Protein AF-A0AAP2AHU9-F1 (afdb_monomer_lite)

Radius of gyration: 14.46 Å; chains: 1; bounding box: 36×30×42 Å

Structure (mmCIF, N/CA/C/O backbone):
data_AF-A0AAP2AHU9-F1
#
_entry.id   AF-A0AAP2AHU9-F1
#
loop_
_atom_site.group_PDB
_atom_site.id
_atom_site.type_symbol
_atom_site.label_atom_id
_atom_site.label_alt_id
_atom_site.label_comp_id
_atom_site.label_asym_id
_atom_site.label_entity_id
_atom_site.label_seq_id
_atom_site.pdbx_PDB_ins_code
_atom_site.Cartn_x
_atom_site.Cartn_y
_atom_site.Cartn_z
_atom_site.occupancy
_atom_site.B_iso_or_equiv
_atom_site.auth_seq_id
_atom_site.auth_comp_id
_atom_site.auth_asym_id
_atom_site.auth_atom_id
_atom_site.pdbx_PDB_model_num
ATOM 1 N N . MET A 1 1 ? 4.370 -19.823 -17.994 1.00 38.69 1 MET A N 1
ATOM 2 C CA . MET A 1 1 ? 4.268 -19.663 -16.528 1.00 38.69 1 MET A CA 1
ATOM 3 C C . MET A 1 1 ? 4.717 -18.249 -16.198 1.00 38.69 1 MET A C 1
ATOM 5 O O . MET A 1 1 ? 5.852 -17.915 -16.510 1.00 38.69 1 MET A O 1
ATOM 9 N N . LYS A 1 2 ? 3.827 -17.377 -15.708 1.00 48.34 2 LYS A N 1
ATOM 10 C CA . LYS A 1 2 ? 4.239 -16.032 -15.281 1.00 48.34 2 LYS A CA 1
ATOM 11 C C . LYS A 1 2 ? 4.979 -16.201 -13.960 1.00 48.34 2 LYS A C 1
ATOM 13 O O . LYS A 1 2 ? 4.353 -16.564 -12.972 1.00 48.34 2 LYS A O 1
ATOM 18 N N . VAL A 1 3 ? 6.292 -15.985 -13.964 1.00 52.31 3 VAL A N 1
ATOM 19 C CA . VAL A 1 3 ? 7.050 -15.752 -12.732 1.00 52.31 3 VAL A CA 1
ATOM 20 C C . VAL A 1 3 ? 6.490 -14.454 -12.165 1.00 52.31 3 VAL A C 1
ATOM 22 O O . VAL A 1 3 ? 6.841 -13.370 -12.628 1.00 52.31 3 VAL A O 1
ATOM 25 N N . GLN A 1 4 ? 5.516 -14.555 -11.265 1.00 59.81 4 GLN A N 1
ATOM 26 C CA . GLN A 1 4 ? 5.118 -13.400 -10.483 1.00 59.81 4 GLN A CA 1
ATOM 27 C C . GLN A 1 4 ? 6.326 -13.039 -9.623 1.00 59.81 4 GLN A C 1
ATOM 29 O O . GLN A 1 4 ? 6.889 -13.892 -8.938 1.00 59.81 4 GLN A O 1
ATOM 34 N N . SER A 1 5 ? 6.796 -11.798 -9.734 1.00 78.38 5 SER A N 1
ATOM 35 C CA . SER A 1 5 ? 7.837 -11.324 -8.831 1.00 78.38 5 SER A CA 1
ATOM 36 C C . SER A 1 5 ? 7.275 -11.319 -7.411 1.00 78.38 5 SER A C 1
ATOM 38 O O . SER A 1 5 ? 6.082 -11.086 -7.224 1.00 78.38 5 SER A O 1
ATOM 40 N N . GLU A 1 6 ? 8.117 -11.555 -6.404 1.00 84.75 6 GLU A N 1
ATOM 41 C CA . GLU A 1 6 ? 7.691 -11.533 -4.994 1.00 84.75 6 GLU A CA 1
ATOM 42 C C . GLU A 1 6 ? 6.960 -10.233 -4.626 1.00 84.75 6 GLU A C 1
ATOM 44 O O . GLU A 1 6 ? 6.004 -10.241 -3.855 1.00 84.75 6 GLU A O 1
ATOM 49 N N . PHE A 1 7 ? 7.335 -9.133 -5.282 1.00 87.94 7 PHE A N 1
ATOM 50 C CA . PHE A 1 7 ? 6.612 -7.867 -5.252 1.00 87.94 7 PHE A CA 1
ATOM 51 C C . PHE A 1 7 ? 5.126 -7.991 -5.636 1.00 87.94 7 PHE A C 1
ATOM 53 O O . PHE A 1 7 ? 4.281 -7.458 -4.925 1.00 87.94 7 PHE A O 1
ATOM 60 N N . ILE A 1 8 ? 4.793 -8.674 -6.741 1.00 89.19 8 ILE A N 1
ATOM 61 C CA . ILE A 1 8 ? 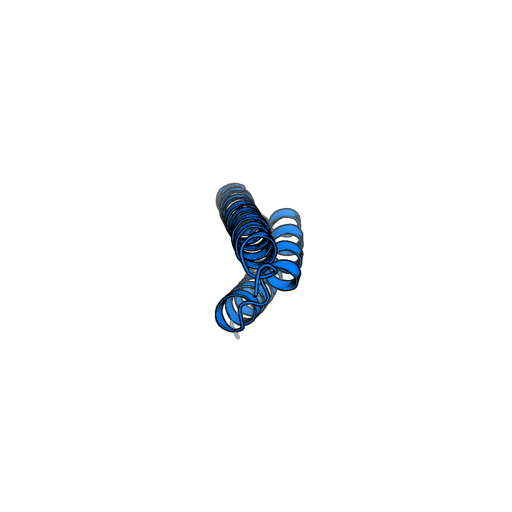3.402 -8.837 -7.199 1.00 89.19 8 ILE A CA 1
ATOM 62 C C . ILE A 1 8 ? 2.611 -9.648 -6.171 1.00 89.19 8 ILE A C 1
ATOM 64 O O . ILE A 1 8 ? 1.528 -9.227 -5.779 1.00 89.19 8 ILE A O 1
ATOM 68 N N . HIS A 1 9 ? 3.180 -10.744 -5.667 1.00 91.62 9 HIS A N 1
ATOM 69 C CA . HIS A 1 9 ? 2.529 -11.560 -4.642 1.00 91.62 9 HIS A CA 1
ATOM 70 C C . HIS A 1 9 ? 2.246 -10.775 -3.355 1.00 91.62 9 HIS A C 1
ATOM 72 O O . HIS A 1 9 ? 1.159 -10.880 -2.785 1.00 91.62 9 HIS A O 1
ATOM 78 N N . LEU A 1 10 ? 3.201 -9.965 -2.894 1.00 92.44 10 LEU A N 1
ATOM 79 C CA . LEU A 1 10 ? 3.002 -9.110 -1.723 1.00 92.44 10 LEU A CA 1
ATOM 80 C C . LEU A 1 10 ? 1.983 -8.003 -1.985 1.00 92.44 10 LEU A C 1
ATOM 82 O O . LEU A 1 10 ? 1.151 -7.745 -1.121 1.00 92.44 10 LEU A O 1
ATOM 86 N N . ALA A 1 11 ? 1.997 -7.398 -3.173 1.00 92.38 11 ALA A N 1
ATOM 87 C CA . ALA A 1 11 ? 1.020 -6.388 -3.563 1.00 92.38 11 ALA A CA 1
ATOM 88 C C . ALA A 1 11 ? -0.411 -6.955 -3.611 1.00 92.38 11 ALA A C 1
ATOM 90 O O . ALA A 1 11 ? -1.342 -6.302 -3.147 1.00 92.38 11 ALA A O 1
ATOM 91 N N . GLU A 1 12 ? -0.597 -8.182 -4.109 1.00 93.69 12 GLU A N 1
ATOM 92 C CA . GLU A 1 12 ? -1.899 -8.863 -4.101 1.0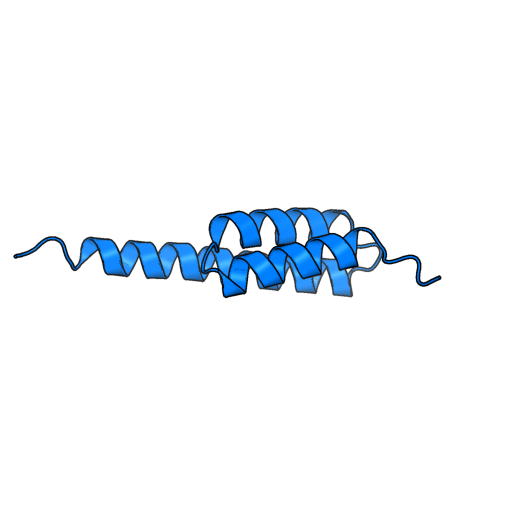0 93.69 12 GLU A CA 1
ATOM 93 C C . GLU A 1 12 ? -2.380 -9.152 -2.673 1.00 93.69 12 GLU A C 1
ATOM 95 O O . GLU A 1 12 ? -3.537 -8.886 -2.341 1.00 93.69 12 GLU A O 1
ATOM 100 N N . ARG A 1 13 ? -1.490 -9.637 -1.795 1.00 94.38 13 ARG A N 1
ATOM 101 C CA . ARG A 1 13 ? -1.818 -9.855 -0.375 1.00 94.38 13 ARG A CA 1
ATOM 102 C C . ARG A 1 13 ? -2.150 -8.550 0.343 1.00 94.38 13 ARG A C 1
ATOM 104 O O . ARG A 1 13 ? -3.109 -8.511 1.110 1.00 94.38 13 ARG A O 1
ATOM 111 N N . ALA A 1 14 ? -1.396 -7.487 0.070 1.00 94.50 14 ALA A N 1
ATOM 112 C CA . ALA A 1 14 ? -1.651 -6.161 0.612 1.00 94.50 14 ALA A CA 1
ATOM 113 C C . ALA A 1 14 ? -3.027 -5.645 0.175 1.00 94.50 14 ALA A C 1
ATOM 115 O O . ALA A 1 14 ? -3.817 -5.235 1.020 1.00 94.50 14 ALA A O 1
ATOM 116 N N . ALA A 1 15 ? -3.352 -5.755 -1.115 1.00 93.69 15 ALA A N 1
ATOM 117 C CA . ALA A 1 15 ? -4.654 -5.366 -1.649 1.00 93.69 15 ALA A CA 1
ATOM 118 C C . ALA A 1 15 ? -5.809 -6.176 -1.033 1.00 93.69 15 ALA A C 1
ATOM 120 O O . ALA A 1 15 ? -6.859 -5.614 -0.722 1.00 93.69 15 ALA A O 1
ATOM 121 N N . GLY A 1 16 ? -5.614 -7.479 -0.800 1.00 95.19 16 GLY A N 1
ATOM 122 C CA . GLY A 1 16 ? -6.583 -8.313 -0.084 1.00 95.19 16 GLY A CA 1
ATOM 123 C C . GLY A 1 16 ? -6.807 -7.849 1.359 1.00 95.19 16 GLY A C 1
ATOM 124 O O . GLY A 1 16 ? -7.948 -7.744 1.807 1.00 95.19 16 GLY A O 1
ATOM 125 N N . ALA A 1 17 ? -5.734 -7.495 2.069 1.00 94.31 17 ALA A N 1
ATOM 126 C CA . ALA A 1 17 ? -5.827 -6.946 3.419 1.00 94.31 17 ALA A CA 1
ATOM 127 C C . ALA A 1 17 ? -6.510 -5.563 3.446 1.00 94.31 17 ALA A C 1
ATOM 129 O O . ALA A 1 17 ? -7.287 -5.291 4.359 1.00 94.31 17 ALA A O 1
ATOM 130 N N . GLU A 1 18 ? -6.288 -4.711 2.438 1.00 91.44 18 GLU A N 1
ATOM 131 C CA . GLU A 1 18 ? -6.996 -3.428 2.295 1.00 91.44 18 GLU A CA 1
ATOM 132 C C . GLU A 1 18 ? -8.500 -3.621 2.092 1.00 91.44 18 GLU A C 1
ATOM 134 O O . GLU A 1 18 ? -9.292 -2.912 2.709 1.00 91.44 18 GLU A O 1
ATOM 139 N N . GLN A 1 19 ? -8.901 -4.591 1.263 1.00 92.50 19 GLN A N 1
ATOM 140 C CA . GLN A 1 19 ? -10.315 -4.923 1.046 1.00 92.50 19 GLN A CA 1
ATOM 141 C C . GLN A 1 19 ? -10.984 -5.477 2.306 1.00 92.50 19 GLN A C 1
ATOM 143 O O . GLN A 1 19 ? -12.161 -5.219 2.535 1.00 92.50 19 GLN A O 1
ATOM 148 N N . ALA A 1 20 ? -10.233 -6.197 3.140 1.00 92.69 20 ALA A N 1
ATOM 149 C CA . ALA A 1 20 ? -10.690 -6.674 4.442 1.00 92.69 20 ALA A CA 1
ATOM 150 C C . ALA A 1 20 ? -10.644 -5.591 5.543 1.00 92.69 20 ALA A C 1
ATOM 152 O O . ALA A 1 20 ? -10.808 -5.914 6.719 1.00 92.69 20 ALA A O 1
ATOM 153 N N . GLU A 1 21 ? -10.357 -4.330 5.189 1.00 89.75 21 GLU A N 1
ATOM 154 C CA . GLU A 1 21 ? -10.154 -3.203 6.114 1.00 89.75 21 GLU A CA 1
ATOM 155 C C . GLU A 1 21 ? -9.052 -3.452 7.165 1.00 89.75 21 GLU A C 1
ATOM 157 O O . GLU A 1 21 ? -8.922 -2.734 8.163 1.00 89.75 21 GLU A O 1
ATOM 162 N N . ASN A 1 22 ? -8.193 -4.447 6.930 1.00 93.56 22 ASN A N 1
ATOM 163 C CA . ASN A 1 22 ? -7.048 -4.768 7.766 1.00 93.56 22 ASN A CA 1
ATOM 164 C C . ASN A 1 22 ? -5.838 -3.933 7.333 1.00 93.56 22 ASN A C 1
ATOM 166 O O . ASN A 1 22 ? -4.805 -4.437 6.889 1.00 93.56 22 ASN A O 1
ATOM 170 N N . PHE A 1 23 ? -5.965 -2.614 7.485 1.00 91.50 23 PHE A N 1
ATOM 171 C CA . PHE A 1 23 ? -4.954 -1.654 7.039 1.00 91.50 23 PHE A CA 1
ATOM 172 C C . PHE A 1 23 ? -3.591 -1.840 7.718 1.00 91.50 23 PHE A C 1
ATOM 174 O O . PHE A 1 23 ? -2.566 -1.474 7.151 1.00 91.50 23 PHE A O 1
ATOM 181 N N . ARG A 1 24 ? -3.551 -2.429 8.920 1.00 92.00 24 ARG A N 1
ATOM 182 C CA . ARG A 1 24 ? -2.293 -2.731 9.617 1.00 92.00 24 ARG A CA 1
ATOM 183 C C . ARG A 1 24 ? -1.498 -3.809 8.890 1.00 92.00 24 ARG A C 1
ATOM 185 O O . ARG A 1 24 ? -0.296 -3.658 8.697 1.00 92.00 24 ARG A O 1
ATOM 192 N N . GLU A 1 25 ? -2.175 -4.877 8.496 1.00 93.94 25 GLU A N 1
ATOM 193 C CA . GLU A 1 25 ? -1.565 -5.972 7.751 1.00 93.94 25 GLU A CA 1
ATOM 194 C C . GLU A 1 25 ? -1.247 -5.550 6.308 1.00 93.94 25 GLU A C 1
ATOM 196 O O . GLU A 1 25 ? -0.166 -5.841 5.802 1.00 93.94 25 GLU A O 1
ATOM 201 N N . ALA A 1 26 ? -2.116 -4.743 5.691 1.00 95.00 26 ALA A N 1
ATOM 202 C CA . ALA A 1 26 ? -1.841 -4.133 4.395 1.00 95.00 26 ALA A CA 1
ATOM 203 C C . ALA A 1 26 ? -0.579 -3.257 4.407 1.00 95.00 26 ALA A C 1
ATOM 205 O O . ALA A 1 26 ? 0.269 -3.393 3.528 1.00 95.00 26 ALA A O 1
ATOM 206 N N . ALA A 1 27 ? -0.414 -2.389 5.413 1.00 94.50 27 ALA A N 1
ATOM 207 C CA . ALA A 1 27 ? 0.770 -1.539 5.543 1.00 94.50 27 ALA A CA 1
ATOM 208 C C . ALA A 1 27 ? 2.061 -2.365 5.663 1.00 94.50 27 ALA A C 1
ATOM 210 O O . ALA A 1 27 ? 3.078 -2.000 5.073 1.00 94.50 27 ALA A O 1
ATOM 211 N N . PHE A 1 28 ? 2.006 -3.488 6.385 1.00 95.19 28 PHE A N 1
ATOM 212 C CA . PHE A 1 28 ? 3.128 -4.416 6.505 1.00 95.19 28 PHE A CA 1
ATOM 213 C C . PHE A 1 28 ? 3.493 -5.041 5.151 1.00 95.19 28 PHE A C 1
ATOM 215 O O . PHE A 1 28 ? 4.649 -4.973 4.736 1.00 95.19 28 PHE A O 1
ATOM 222 N N . PHE A 1 29 ? 2.515 -5.570 4.410 1.00 95.38 29 PHE A N 1
ATOM 223 C CA . PHE A 1 29 ? 2.782 -6.153 3.091 1.00 95.38 29 PHE A CA 1
ATOM 224 C C . PHE A 1 29 ? 3.259 -5.118 2.067 1.00 95.38 29 PHE A C 1
ATOM 226 O O . PHE A 1 29 ? 4.152 -5.416 1.276 1.00 95.38 29 PHE A O 1
ATOM 233 N N . TRP A 1 30 ? 2.731 -3.891 2.104 1.00 94.88 30 TRP A N 1
ATOM 234 C CA . TRP A 1 30 ? 3.221 -2.800 1.261 1.00 94.88 30 TRP A CA 1
ATOM 235 C C . TRP A 1 30 ? 4.660 -2.404 1.593 1.00 94.88 30 TRP A C 1
ATOM 237 O O . TRP A 1 30 ? 5.444 -2.122 0.688 1.00 94.88 30 TRP A O 1
ATOM 247 N N . GLN A 1 31 ? 5.041 -2.427 2.872 1.00 95.00 31 GLN A N 1
ATOM 248 C CA . GLN A 1 31 ? 6.425 -2.201 3.275 1.00 95.00 31 GLN A CA 1
ATOM 249 C C . GLN A 1 31 ? 7.355 -3.287 2.719 1.00 95.00 31 GLN A C 1
ATOM 251 O O . GLN A 1 31 ? 8.372 -2.958 2.111 1.00 95.00 31 GLN A O 1
ATOM 256 N N . GLU A 1 32 ? 6.996 -4.562 2.863 1.00 93.88 32 GLU A N 1
ATOM 257 C CA . GLU A 1 32 ? 7.780 -5.679 2.317 1.00 93.88 32 GLU A CA 1
ATOM 258 C C . GLU A 1 32 ? 7.886 -5.603 0.787 1.00 93.88 32 GLU A C 1
ATOM 260 O O . GLU A 1 32 ? 8.978 -5.720 0.226 1.00 93.88 32 GLU A O 1
ATOM 265 N N . ALA A 1 33 ? 6.777 -5.296 0.107 1.00 93.06 33 ALA A N 1
ATOM 266 C CA . ALA A 1 33 ? 6.759 -5.092 -1.338 1.00 93.06 33 ALA A CA 1
ATOM 267 C C . ALA A 1 33 ? 7.709 -3.958 -1.754 1.00 93.06 33 ALA A C 1
ATOM 269 O O . ALA A 1 33 ? 8.445 -4.098 -2.730 1.00 93.06 33 ALA A O 1
ATOM 270 N N . SER A 1 34 ? 7.751 -2.856 -0.997 1.00 92.81 34 SER A N 1
ATOM 271 C CA . SER A 1 34 ? 8.635 -1.723 -1.299 1.00 92.81 34 SER A CA 1
ATOM 272 C C . SER A 1 34 ? 10.121 -2.089 -1.240 1.00 92.81 34 SER A C 1
ATOM 274 O O . SER A 1 34 ? 10.902 -1.575 -2.043 1.00 92.81 34 SER A O 1
ATOM 276 N N . MET A 1 35 ? 10.498 -3.006 -0.341 1.00 90.56 35 MET A N 1
ATOM 277 C CA . MET A 1 35 ? 11.879 -3.463 -0.162 1.00 90.56 35 MET A CA 1
ATOM 278 C C . MET A 1 35 ? 12.290 -4.481 -1.233 1.00 90.56 35 MET A C 1
ATOM 280 O O . MET A 1 35 ? 13.438 -4.490 -1.668 1.00 90.56 35 MET A O 1
ATOM 284 N N . LEU A 1 36 ? 11.350 -5.314 -1.689 1.00 88.00 36 LEU A N 1
ATOM 285 C CA . LEU A 1 36 ? 11.578 -6.335 -2.722 1.00 88.00 36 LEU A CA 1
ATOM 286 C C . LEU A 1 36 ? 11.396 -5.809 -4.155 1.00 88.00 36 LEU A C 1
ATOM 288 O O . LEU A 1 36 ? 11.663 -6.512 -5.137 1.00 88.00 36 LEU A O 1
ATOM 292 N N . ALA A 1 37 ? 10.934 -4.570 -4.302 1.00 88.25 37 ALA A N 1
ATOM 293 C CA . ALA A 1 37 ? 10.766 -3.924 -5.589 1.00 88.25 37 ALA A CA 1
ATOM 294 C C . ALA A 1 37 ? 12.123 -3.726 -6.287 1.00 88.25 37 ALA A C 1
ATOM 296 O O . ALA A 1 37 ? 12.968 -2.950 -5.856 1.00 88.25 37 ALA A O 1
ATOM 297 N N . ARG A 1 38 ? 12.305 -4.383 -7.440 1.00 85.38 38 ARG A N 1
ATOM 298 C CA . ARG A 1 38 ? 13.513 -4.224 -8.276 1.00 85.38 38 ARG A CA 1
ATOM 299 C C . ARG A 1 38 ? 13.600 -2.863 -8.975 1.00 85.38 38 ARG A C 1
ATOM 301 O O . ARG A 1 38 ? 14.680 -2.476 -9.404 1.00 85.38 38 ARG A O 1
ATOM 308 N N . PHE A 1 39 ? 12.472 -2.172 -9.128 1.00 88.06 39 PHE A N 1
ATOM 309 C CA . PHE A 1 39 ? 12.373 -0.877 -9.802 1.00 88.06 39 PHE A CA 1
ATOM 310 C C . PHE A 1 39 ? 11.936 0.196 -8.808 1.00 88.06 39 PHE A C 1
ATOM 312 O O . PHE A 1 39 ? 11.020 -0.047 -8.019 1.00 88.06 39 PHE A O 1
ATOM 319 N N . SER A 1 40 ? 12.532 1.389 -8.896 1.00 89.31 40 SER A N 1
ATOM 320 C CA . SER A 1 40 ? 12.207 2.518 -8.012 1.00 89.31 40 SER A CA 1
ATOM 321 C C . SER A 1 40 ? 10.720 2.866 -8.056 1.00 89.31 40 SER A C 1
ATOM 323 O O . SER A 1 40 ? 10.099 2.946 -7.007 1.00 89.31 40 SER A O 1
ATOM 325 N N . VAL A 1 41 ? 10.118 2.899 -9.250 1.00 91.31 41 VAL A N 1
ATOM 326 C CA . VAL A 1 41 ? 8.673 3.123 -9.451 1.00 91.31 41 VAL A CA 1
ATOM 327 C C . VAL A 1 41 ? 7.810 2.191 -8.599 1.00 91.31 41 VAL A C 1
ATOM 329 O O . VAL A 1 41 ? 6.829 2.623 -7.999 1.00 91.31 41 VAL A O 1
ATOM 332 N N . ASN A 1 42 ? 8.180 0.914 -8.516 1.00 88.88 42 ASN A N 1
ATOM 333 C CA . ASN A 1 42 ? 7.423 -0.071 -7.747 1.00 88.88 42 ASN A CA 1
ATOM 334 C C . ASN A 1 42 ? 7.621 0.130 -6.239 1.00 88.88 42 ASN A C 1
ATOM 336 O O . ASN A 1 42 ? 6.677 -0.034 -5.468 1.00 88.88 42 ASN A O 1
ATOM 340 N N . SER A 1 43 ? 8.832 0.513 -5.828 1.00 91.25 43 SER A N 1
ATOM 341 C CA . SER A 1 43 ? 9.149 0.832 -4.434 1.00 91.25 43 SER A CA 1
ATOM 342 C C . SER A 1 43 ? 8.410 2.088 -3.962 1.00 91.25 43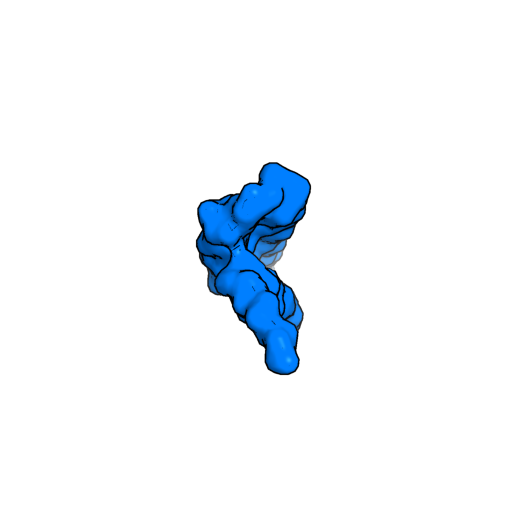 SER A C 1
ATOM 344 O O . SER A 1 43 ? 7.775 2.082 -2.906 1.00 91.25 43 SER A O 1
ATOM 346 N N . GLU A 1 44 ? 8.409 3.141 -4.780 1.00 94.94 44 GLU A N 1
ATOM 347 C CA . GLU A 1 44 ? 7.702 4.398 -4.530 1.00 94.94 44 GLU A CA 1
ATOM 348 C C . GLU A 1 44 ? 6.189 4.179 -4.463 1.00 94.94 44 GLU A C 1
ATOM 350 O O . GLU A 1 44 ? 5.532 4.653 -3.535 1.00 94.94 44 GLU A O 1
ATOM 355 N N . TRP A 1 45 ? 5.636 3.393 -5.390 1.00 93.38 45 TRP A N 1
ATOM 356 C CA . TRP A 1 45 ? 4.219 3.041 -5.372 1.00 93.38 45 TRP A CA 1
ATOM 357 C C . TRP A 1 45 ? 3.829 2.264 -4.109 1.00 93.38 45 TRP A C 1
ATOM 359 O O . TRP A 1 45 ? 2.868 2.634 -3.433 1.00 93.38 45 TRP A O 1
ATOM 369 N N . ALA A 1 46 ? 4.593 1.233 -3.740 1.00 94.25 46 ALA A N 1
ATOM 370 C CA . ALA A 1 46 ? 4.338 0.462 -2.525 1.00 94.25 46 ALA A CA 1
ATOM 371 C C . ALA A 1 46 ? 4.474 1.327 -1.257 1.00 94.25 46 ALA A C 1
ATOM 373 O O . ALA A 1 46 ? 3.649 1.236 -0.349 1.00 94.25 46 ALA A O 1
ATOM 374 N N . THR A 1 47 ? 5.441 2.245 -1.227 1.00 94.38 47 THR A N 1
ATOM 375 C CA . THR A 1 47 ? 5.600 3.219 -0.137 1.00 94.38 47 THR A CA 1
ATOM 376 C C . THR A 1 47 ? 4.394 4.158 -0.038 1.00 94.38 47 THR A C 1
ATOM 378 O O . THR A 1 47 ? 3.876 4.394 1.054 1.00 94.38 47 THR A O 1
ATOM 381 N N . ALA A 1 48 ? 3.880 4.653 -1.167 1.00 95.56 48 ALA A N 1
ATOM 382 C CA . ALA A 1 48 ? 2.677 5.483 -1.185 1.00 95.56 48 ALA A CA 1
ATOM 383 C C . ALA A 1 48 ? 1.447 4.722 -0.657 1.00 95.56 48 ALA A C 1
ATOM 385 O O . ALA A 1 48 ? 0.657 5.276 0.113 1.00 95.56 48 ALA A O 1
ATOM 386 N N . ARG A 1 49 ? 1.302 3.437 -1.008 1.00 93.88 49 ARG A N 1
ATOM 387 C CA . ARG A 1 49 ? 0.220 2.578 -0.498 1.00 93.88 49 ARG A CA 1
ATOM 388 C C . ARG A 1 49 ? 0.353 2.275 0.994 1.00 93.88 49 ARG A C 1
ATOM 390 O O . ARG A 1 49 ? -0.647 2.340 1.710 1.00 93.88 49 ARG A O 1
ATOM 397 N N . LYS A 1 50 ? 1.571 2.038 1.488 1.00 94.69 50 LYS A N 1
ATOM 398 C CA . LYS A 1 50 ? 1.853 1.936 2.928 1.00 94.69 50 LYS A CA 1
ATOM 399 C C . LYS A 1 50 ? 1.375 3.188 3.664 1.00 94.69 50 LYS A C 1
ATOM 401 O O . LYS A 1 50 ? 0.620 3.073 4.626 1.00 94.69 50 LYS A O 1
ATOM 406 N N . ASN A 1 51 ? 1.758 4.369 3.180 1.00 94.38 51 ASN A N 1
ATOM 407 C CA . ASN A 1 51 ? 1.376 5.640 3.799 1.00 94.38 51 ASN A CA 1
ATOM 408 C C . ASN A 1 51 ? -0.148 5.833 3.803 1.00 94.38 51 ASN A C 1
ATOM 410 O O . ASN A 1 51 ? -0.710 6.283 4.800 1.00 94.38 51 ASN A O 1
ATOM 414 N N . PHE A 1 52 ? -0.832 5.450 2.720 1.00 92.88 52 PHE A N 1
ATOM 415 C CA . PHE A 1 52 ? -2.295 5.447 2.672 1.00 92.88 52 PHE A CA 1
ATOM 416 C C . PHE A 1 52 ? -2.897 4.538 3.754 1.00 92.88 52 PHE A C 1
ATOM 418 O O . PHE A 1 52 ? -3.783 4.967 4.491 1.00 92.88 52 PHE A O 1
ATOM 425 N N . CYS A 1 53 ? -2.391 3.312 3.900 1.00 92.06 53 CYS A N 1
ATOM 426 C CA . CYS A 1 53 ? -2.847 2.390 4.939 1.00 92.06 53 CYS A CA 1
ATOM 427 C C . CYS A 1 53 ? -2.621 2.960 6.346 1.00 92.06 53 CYS A C 1
ATOM 429 O O . CYS A 1 53 ? -3.524 2.920 7.179 1.00 92.06 53 CYS A O 1
ATOM 431 N N . GLU A 1 54 ? -1.456 3.556 6.611 1.00 92.25 54 GLU A N 1
ATOM 432 C CA . GLU A 1 54 ? -1.155 4.203 7.895 1.00 92.25 54 GLU A CA 1
ATOM 433 C C . GLU A 1 54 ? -2.117 5.364 8.194 1.00 92.25 54 GLU A C 1
ATOM 435 O O . GLU A 1 54 ? -2.628 5.473 9.312 1.00 92.25 54 GLU A O 1
ATOM 440 N N . GLN A 1 55 ? -2.457 6.179 7.191 1.00 91.62 55 GLN A N 1
ATOM 441 C CA . GLN A 1 55 ? -3.469 7.229 7.331 1.00 91.62 55 GLN A CA 1
ATOM 442 C C . GLN A 1 55 ? -4.862 6.665 7.642 1.00 91.62 55 GLN A C 1
ATOM 444 O O . GLN A 1 55 ? -5.563 7.216 8.495 1.00 91.62 55 GLN A O 1
ATOM 449 N N . GLN A 1 56 ? -5.260 5.554 7.012 1.00 90.69 56 GLN A N 1
ATOM 450 C CA . GLN A 1 56 ? -6.527 4.884 7.327 1.00 90.69 56 GLN A CA 1
ATOM 451 C C . GLN A 1 56 ? -6.547 4.367 8.767 1.00 90.69 56 GLN A C 1
ATOM 453 O O . GLN A 1 56 ? -7.528 4.581 9.478 1.00 90.69 56 GLN A O 1
ATOM 458 N N . ILE A 1 57 ? -5.449 3.772 9.247 1.00 89.06 57 ILE A N 1
ATOM 459 C CA . ILE A 1 57 ? -5.328 3.327 10.644 1.00 89.06 57 ILE A CA 1
ATOM 460 C C . ILE A 1 57 ? -5.542 4.506 11.602 1.00 89.06 57 ILE A C 1
ATOM 462 O O . ILE A 1 57 ? -6.330 4.393 12.544 1.00 89.06 57 ILE A O 1
ATOM 466 N N . ILE A 1 58 ? -4.883 5.642 11.358 1.00 87.12 58 ILE A N 1
ATOM 467 C CA . ILE A 1 58 ? -5.007 6.847 12.195 1.00 87.12 58 ILE A CA 1
ATOM 468 C C . ILE A 1 58 ? -6.445 7.387 12.157 1.00 87.12 58 ILE A C 1
ATOM 470 O O . ILE A 1 58 ? -7.027 7.675 13.205 1.00 87.12 58 ILE A O 1
ATOM 474 N N . SER A 1 59 ? -7.048 7.469 10.969 1.00 83.75 59 SER A N 1
ATOM 475 C CA . SER A 1 59 ? -8.427 7.938 10.779 1.00 83.75 59 SER A CA 1
ATOM 476 C C . SER A 1 59 ? -9.448 7.057 11.515 1.00 83.75 59 SER A C 1
ATOM 478 O O . SER A 1 59 ? -10.322 7.552 12.237 1.00 83.75 59 SER A O 1
ATOM 480 N N . LEU A 1 60 ? -9.293 5.732 11.431 1.00 76.38 60 LEU A N 1
ATOM 481 C CA . LEU A 1 60 ? -10.135 4.764 12.137 1.00 76.38 60 LEU A CA 1
ATOM 482 C C . LEU A 1 60 ? -9.961 4.837 13.662 1.00 76.38 60 LEU A C 1
ATOM 484 O O . LEU A 1 60 ? -10.935 4.692 14.406 1.00 76.38 60 LEU A O 1
ATOM 488 N N . GLN A 1 61 ? -8.746 5.096 14.153 1.00 66.50 61 GLN A N 1
ATOM 489 C CA . GLN A 1 61 ? -8.496 5.318 15.581 1.00 66.50 61 GLN A CA 1
ATOM 490 C C . GLN A 1 61 ? -9.114 6.633 16.081 1.00 66.50 61 GLN A C 1
ATOM 492 O O . GLN A 1 61 ? -9.662 6.668 17.187 1.00 66.50 61 GLN A O 1
ATOM 497 N N . GLY A 1 62 ? -9.093 7.685 15.258 1.00 60.88 62 GLY A N 1
ATOM 498 C CA . GLY A 1 62 ? -9.778 8.951 15.526 1.00 60.88 62 GLY A CA 1
ATOM 499 C C . GLY A 1 62 ? -11.291 8.775 15.681 1.00 60.88 62 GLY A 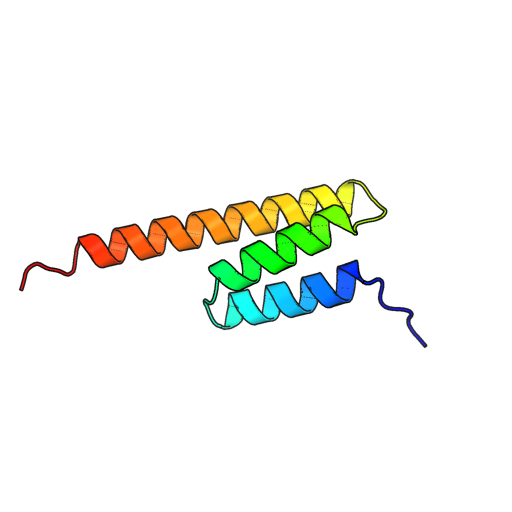C 1
ATOM 500 O O . GLY A 1 62 ? -11.865 9.247 16.663 1.00 60.88 62 GLY A O 1
ATOM 501 N N . ARG A 1 63 ? -11.929 7.998 14.793 1.00 57.53 63 ARG A N 1
ATOM 502 C CA . ARG A 1 63 ? -13.362 7.653 14.899 1.00 57.53 63 ARG A CA 1
ATOM 503 C C . ARG A 1 63 ? -13.705 6.882 16.178 1.00 57.53 63 ARG A C 1
ATOM 505 O O . A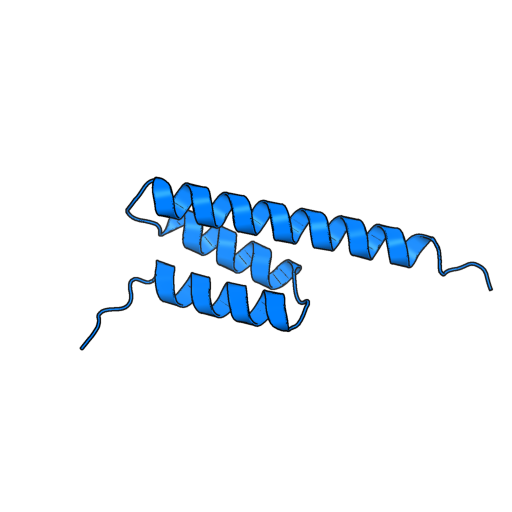RG A 1 63 ? -14.721 7.167 16.806 1.00 57.53 63 ARG A O 1
ATOM 512 N N . LYS A 1 64 ? -12.856 5.946 16.620 1.00 52.91 64 LYS A N 1
ATOM 513 C CA . LYS A 1 64 ? -13.092 5.180 17.863 1.00 52.91 64 LYS A CA 1
ATOM 514 C C . LYS A 1 64 ? -12.999 6.026 19.138 1.00 52.91 64 LYS A C 1
ATOM 516 O O . LYS A 1 64 ? -13.619 5.662 20.135 1.00 52.91 64 LYS A O 1
ATOM 521 N N . LYS A 1 65 ? -12.243 7.131 19.135 1.00 51.75 65 LYS A N 1
ATOM 522 C CA . LYS A 1 65 ? -12.171 8.049 20.288 1.00 51.75 65 LYS A CA 1
ATOM 523 C C . LYS A 1 65 ? -13.444 8.880 20.469 1.00 51.75 65 LYS A C 1
ATOM 525 O O . LYS A 1 65 ? -13.795 9.162 21.607 1.00 51.75 65 LYS A O 1
ATOM 530 N N . PHE A 1 66 ? -14.149 9.213 19.389 1.00 50.06 66 PHE A N 1
ATOM 531 C CA . PHE A 1 66 ? -15.389 9.997 19.457 1.00 50.06 66 PHE A CA 1
ATOM 532 C C . PHE A 1 66 ? -16.631 9.186 19.859 1.00 50.06 66 PHE A C 1
ATOM 534 O O . PHE A 1 66 ? -17.619 9.771 20.280 1.00 50.06 66 PHE A O 1
ATOM 541 N N . ASN A 1 67 ? -16.579 7.851 19.807 1.00 48.94 67 ASN A N 1
ATOM 542 C CA . ASN A 1 67 ? -17.732 6.984 20.087 1.00 48.94 67 ASN A CA 1
ATOM 543 C C . ASN A 1 67 ? -17.800 6.433 21.528 1.00 48.94 67 ASN A C 1
ATOM 545 O O .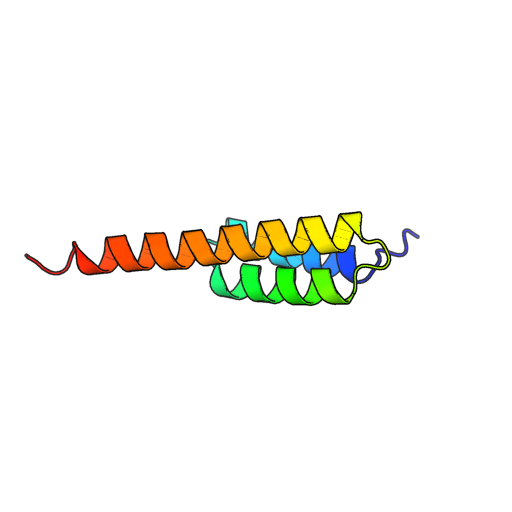 ASN A 1 67 ? -18.532 5.481 21.777 1.00 48.94 67 ASN A O 1
ATOM 549 N N . ARG A 1 68 ? -17.038 6.985 22.487 1.00 51.06 68 ARG A N 1
ATOM 550 C CA . ARG A 1 68 ? -17.066 6.563 23.910 1.00 51.06 68 ARG A CA 1
ATOM 551 C C . ARG A 1 68 ? -17.882 7.482 24.825 1.00 51.06 68 ARG A C 1
ATOM 553 O O . ARG A 1 68 ? -17.626 7.517 26.026 1.00 51.06 68 ARG A O 1
ATOM 560 N N . HIS A 1 69 ? -18.811 8.260 24.283 1.00 47.62 69 HIS A N 1
ATOM 561 C CA . HIS A 1 69 ? -19.722 9.089 25.076 1.00 47.62 69 HIS A CA 1
ATOM 562 C C . HIS A 1 69 ? -21.169 8.744 24.728 1.00 47.62 69 HIS A C 1
ATOM 564 O O . HIS A 1 69 ? -21.834 9.516 24.046 1.00 47.62 69 HIS A O 1
ATOM 570 N N . VAL A 1 70 ? -21.619 7.571 25.179 1.00 43.47 70 VAL A N 1
ATOM 571 C CA . VAL A 1 70 ? -23.020 7.296 25.533 1.00 43.47 70 VAL A CA 1
ATOM 572 C C . VAL A 1 70 ? -23.005 6.362 26.734 1.00 43.47 70 VAL A C 1
ATOM 574 O O . VAL A 1 70 ? -22.260 5.358 26.657 1.00 43.47 70 VAL A O 1
#

InterPro domains:
  IPR047666 ANR transcriptional regulator [NF033650] (7-57)

pLDDT: mean 83.6, std 16.41, range [38.69, 95.56]

Foldseek 3Di:
DPPDQVLNVLQVVLVVCVVVVVLVSSLVSLCVSLVSDPDNVRNVVSNVSSVVSVVSVVVVVVVVVVPPDD

Sequence (70 aa):
MKVQSEFIHLAERAAGAEQAENFREAAFFWQEASMLARFSVNSEWATARKNFCEQQIISLQGRKKFNRHV

Secondary structure (DSSP, 8-state):
-----HHHHHHHHHHHHHHTT-HHHHHHHHHHHHHH-SSHHHHHHHHHHHHHHHHHHHHHHHHHHHT---

Organism: Lelliottia amnigena (NCBI:txid61646)